Protein AF-A0A962UFN3-F1 (afdb_monomer_lite)

Sequence (88 aa):
MDKGYGSPRVESEVKDHVYLAHIRRIGAEKLADGKKTHPARRWVVERTIAWIKGFRAIRTRYFCKAQNDLAMIHLACALMVSRKMKII

Secondary structure (DSSP, 8-state):
---GGGSHHHHHHHHHTT-----PPTTTTTT-----SS-----HHHHHHHHHTTSHHHHTT--SSHHHHHHHHHHHHHHHHHHHS---

Structure (mmCIF, N/CA/C/O backbone):
data_AF-A0A962UFN3-F1
#
_entry.id   AF-A0A962UFN3-F1
#
loop_
_atom_site.group_PDB
_atom_site.id
_atom_site.type_symbol
_atom_site.label_atom_id
_atom_site.label_alt_id
_atom_site.label_comp_id
_atom_site.label_asym_id
_atom_site.label_entity_id
_atom_site.label_seq_id
_atom_site.pdbx_PDB_ins_code
_atom_site.Cartn_x
_atom_site.Cartn_y
_atom_site.Cartn_z
_atom_site.occupancy
_atom_site.B_iso_or_equiv
_atom_site.auth_seq_id
_atom_site.auth_comp_id
_atom_site.auth_asym_id
_atom_site.auth_atom_id
_atom_site.pdbx_PDB_model_num
ATOM 1 N N . MET A 1 1 ? 23.686 -2.541 -14.906 1.00 51.69 1 MET A N 1
ATOM 2 C CA . MET A 1 1 ? 24.338 -3.820 -15.244 1.00 51.69 1 MET A CA 1
ATOM 3 C C . MET A 1 1 ? 24.658 -3.762 -16.723 1.00 51.69 1 MET A C 1
ATOM 5 O O . MET A 1 1 ? 23.736 -3.571 -17.509 1.00 51.69 1 MET A O 1
ATOM 9 N N . ASP A 1 2 ? 25.941 -3.764 -17.070 1.00 63.19 2 ASP A N 1
ATOM 10 C CA . ASP A 1 2 ? 26.394 -3.580 -18.449 1.00 63.19 2 ASP A CA 1
ATOM 11 C C . ASP A 1 2 ? 26.107 -4.841 -19.283 1.00 63.19 2 ASP A C 1
ATOM 13 O O . ASP A 1 2 ? 26.292 -5.964 -18.806 1.00 63.19 2 ASP A O 1
ATOM 17 N N . LYS A 1 3 ? 25.581 -4.678 -20.502 1.00 63.12 3 LYS A N 1
ATOM 18 C CA . LYS A 1 3 ? 25.290 -5.804 -21.404 1.00 63.12 3 LYS A CA 1
ATOM 19 C C . LYS A 1 3 ? 26.578 -6.161 -22.156 1.00 63.12 3 LYS A C 1
ATOM 21 O O . LYS A 1 3 ? 26.753 -5.754 -23.300 1.00 63.12 3 LYS A O 1
ATOM 26 N N . GLY A 1 4 ? 27.439 -6.977 -21.546 1.00 69.94 4 GLY A N 1
ATOM 27 C CA . GLY A 1 4 ? 28.722 -7.419 -22.130 1.00 69.94 4 GLY A CA 1
ATOM 28 C C . GLY A 1 4 ? 28.632 -8.174 -23.473 1.00 69.94 4 GLY A C 1
ATOM 29 O O . GLY A 1 4 ? 29.645 -8.406 -24.128 1.00 69.94 4 GLY A O 1
ATOM 30 N N . TYR A 1 5 ? 27.424 -8.523 -23.924 1.00 72.50 5 TYR A N 1
ATOM 31 C CA . TYR A 1 5 ? 27.160 -9.184 -25.207 1.00 72.50 5 TYR A CA 1
ATOM 32 C C . TYR A 1 5 ? 27.161 -8.236 -26.420 1.00 72.50 5 TYR A C 1
ATOM 34 O O . TYR A 1 5 ? 27.060 -8.702 -27.547 1.00 72.50 5 TYR A O 1
ATOM 42 N N . GLY A 1 6 ? 27.261 -6.917 -26.218 1.00 73.25 6 GLY A N 1
ATOM 43 C CA . GLY A 1 6 ? 27.338 -5.928 -27.305 1.00 73.25 6 GLY A CA 1
ATOM 44 C C . GLY A 1 6 ? 28.747 -5.687 -27.860 1.00 73.25 6 GLY A C 1
ATOM 45 O O . GLY A 1 6 ? 28.971 -4.660 -28.494 1.00 73.25 6 GLY A O 1
ATOM 46 N N . SER A 1 7 ? 29.712 -6.563 -27.565 1.00 80.12 7 SER A N 1
ATOM 47 C CA . SER A 1 7 ? 31.104 -6.386 -27.989 1.00 80.12 7 SER A CA 1
ATOM 48 C C . SER A 1 7 ? 31.343 -6.894 -29.422 1.00 80.12 7 SER A C 1
ATOM 50 O O . SER A 1 7 ? 30.714 -7.873 -29.832 1.00 80.12 7 SER A O 1
ATOM 52 N N . PRO A 1 8 ? 32.292 -6.299 -30.178 1.00 81.50 8 PRO A N 1
ATOM 53 C CA . PRO A 1 8 ? 32.608 -6.723 -31.548 1.00 81.50 8 PRO A CA 1
ATOM 54 C C . PRO A 1 8 ? 32.995 -8.201 -31.667 1.00 81.50 8 PRO A C 1
ATOM 56 O O . PRO A 1 8 ? 32.679 -8.844 -32.662 1.00 81.50 8 PRO A O 1
ATOM 59 N N . ARG A 1 9 ? 33.624 -8.752 -30.621 1.00 84.50 9 ARG A N 1
ATOM 60 C CA . ARG A 1 9 ? 33.994 -10.169 -30.533 1.00 84.50 9 ARG A CA 1
ATOM 61 C C . ARG A 1 9 ? 32.775 -11.095 -30.593 1.00 84.50 9 ARG A C 1
ATOM 63 O O . ARG A 1 9 ? 32.817 -12.131 -31.242 1.00 84.50 9 ARG A O 1
ATOM 70 N N . VAL A 1 10 ? 31.696 -10.735 -29.901 1.00 83.00 10 VAL A N 1
ATOM 71 C CA . VAL A 1 10 ? 30.476 -11.554 -29.877 1.00 83.00 10 VAL A CA 1
ATOM 72 C C . VAL A 1 10 ? 29.774 -11.488 -31.235 1.00 83.00 10 VAL A C 1
ATOM 74 O O . VAL A 1 10 ? 29.246 -12.491 -31.701 1.00 83.00 10 VAL A O 1
ATOM 77 N N . GLU A 1 11 ? 29.811 -10.337 -31.912 1.00 80.81 11 GLU A N 1
ATOM 78 C CA . GLU A 1 11 ? 29.246 -10.200 -33.259 1.00 80.81 11 GLU A CA 1
ATOM 79 C C . GLU A 1 11 ? 30.003 -11.025 -34.315 1.00 80.81 11 GLU A C 1
ATOM 81 O O . GLU A 1 11 ? 29.356 -11.576 -35.208 1.00 80.81 11 GLU A O 1
ATOM 86 N N . SER A 1 12 ? 31.336 -11.128 -34.233 1.00 83.75 12 SER A N 1
ATOM 87 C CA . SER A 1 12 ? 32.116 -11.981 -35.144 1.00 83.75 12 SER A CA 1
ATOM 88 C C . SER A 1 12 ? 31.826 -13.462 -34.913 1.00 83.75 12 SER A C 1
ATOM 90 O O . SER A 1 12 ? 31.494 -14.168 -35.855 1.00 83.75 12 SER A O 1
ATOM 92 N N . GLU A 1 13 ? 31.813 -13.903 -33.656 1.00 86.19 13 GLU A N 1
ATOM 93 C CA . GLU A 1 13 ? 31.606 -15.315 -33.310 1.00 86.19 13 GLU A CA 1
ATOM 94 C C . GLU A 1 13 ? 30.206 -15.808 -33.729 1.00 86.19 13 GLU A C 1
ATOM 96 O O . GLU A 1 13 ? 30.050 -16.888 -34.294 1.00 86.19 13 GLU A O 1
ATOM 101 N N . VAL A 1 14 ? 29.172 -14.975 -33.568 1.00 86.00 14 VAL A N 1
ATOM 102 C CA . VAL A 1 14 ? 27.810 -15.294 -34.035 1.00 86.00 14 VAL A CA 1
ATOM 103 C C . VAL A 1 14 ? 27.742 -15.430 -35.565 1.00 86.00 14 VAL A C 1
ATOM 105 O O . VAL A 1 14 ? 27.027 -16.303 -36.060 1.00 86.00 14 VAL A O 1
ATOM 108 N N . LYS A 1 15 ? 28.494 -14.611 -36.315 1.00 82.62 15 LYS A N 1
ATOM 109 C CA . LYS A 1 15 ? 28.578 -14.709 -37.784 1.00 82.62 15 LYS A CA 1
ATOM 110 C C . LYS A 1 15 ? 29.337 -15.952 -38.234 1.00 82.62 15 LYS A C 1
ATOM 112 O O . LYS A 1 15 ? 28.874 -16.628 -39.148 1.00 82.62 15 LYS A O 1
ATOM 117 N N . ASP A 1 16 ? 30.452 -16.258 -37.578 1.00 88.94 16 ASP A N 1
ATOM 118 C CA . ASP A 1 16 ? 31.297 -17.414 -37.895 1.00 88.94 16 ASP A CA 1
ATOM 119 C C . ASP A 1 16 ? 30.538 -18.731 -37.692 1.00 88.94 16 ASP A C 1
ATOM 121 O O . ASP A 1 16 ? 30.690 -19.681 -38.458 1.00 88.94 16 ASP A O 1
ATOM 125 N N . HIS A 1 17 ? 29.641 -18.763 -36.707 1.00 86.19 17 HIS A N 1
ATOM 126 C CA . HIS A 1 17 ? 28.753 -19.893 -36.456 1.00 86.19 17 HIS A CA 1
ATOM 127 C C . HIS A 1 17 ? 27.444 -19.873 -37.268 1.00 86.19 17 HIS A C 1
ATOM 129 O O . HIS A 1 17 ? 26.567 -20.702 -37.027 1.00 86.19 17 HIS A O 1
ATOM 135 N N . VAL A 1 18 ? 27.295 -18.959 -38.236 1.00 85.19 18 VAL A N 1
ATOM 136 C CA . VAL A 1 18 ? 26.116 -18.846 -39.122 1.00 85.19 18 VAL A CA 1
ATOM 137 C C . VAL A 1 18 ? 24.802 -18.653 -38.342 1.00 85.19 18 VAL A C 1
ATOM 139 O O . VAL A 1 18 ? 23.714 -19.027 -38.782 1.00 85.19 18 VAL A O 1
ATOM 142 N N . TYR A 1 19 ? 24.873 -18.036 -37.163 1.00 82.25 19 TYR A N 1
ATOM 143 C CA . TYR A 1 19 ? 23.692 -17.697 -36.378 1.00 82.25 19 TYR A CA 1
ATOM 144 C C . TYR A 1 19 ? 23.170 -16.307 -36.753 1.00 82.25 19 TYR A C 1
ATOM 146 O O . TYR A 1 19 ? 23.915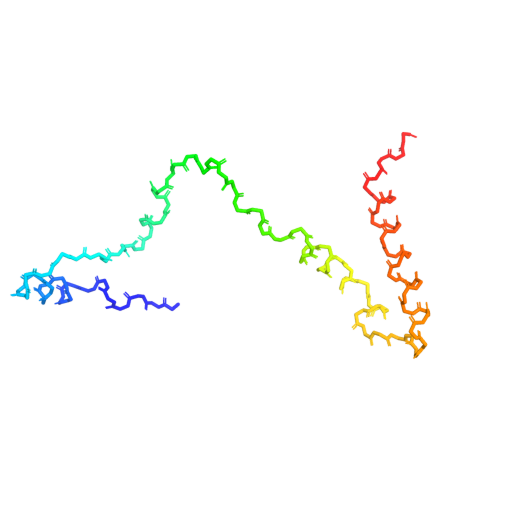 -15.351 -36.973 1.00 82.25 19 TYR A O 1
ATOM 154 N N . LEU A 1 20 ? 21.846 -16.162 -36.764 1.00 76.75 20 LEU A N 1
ATOM 155 C CA . LEU A 1 20 ? 21.198 -14.857 -36.863 1.00 76.75 20 LEU A CA 1
ATOM 156 C C . LEU A 1 20 ? 21.312 -14.134 -35.513 1.00 76.75 20 LEU A C 1
ATOM 158 O O . LEU A 1 20 ? 20.667 -14.509 -34.533 1.00 76.75 20 LEU A O 1
ATOM 162 N N . ALA A 1 21 ? 22.132 -13.083 -35.459 1.00 74.38 21 ALA A N 1
ATOM 163 C CA . ALA A 1 21 ? 22.357 -12.308 -34.243 1.00 74.38 21 ALA A CA 1
ATOM 164 C C . ALA A 1 21 ? 21.094 -11.542 -33.809 1.00 74.38 21 ALA A C 1
ATOM 166 O O . ALA A 1 21 ? 20.775 -10.486 -34.352 1.00 74.38 21 ALA A O 1
ATOM 167 N N . HIS A 1 22 ? 20.401 -12.020 -32.771 1.00 74.00 22 HIS A N 1
ATOM 168 C CA . HIS A 1 22 ? 19.300 -11.287 -32.132 1.00 74.00 22 HIS A CA 1
ATOM 169 C C . HIS A 1 22 ? 19.785 -10.438 -30.940 1.00 74.00 22 HIS A C 1
ATOM 171 O O . HIS A 1 22 ? 19.216 -10.465 -29.847 1.00 74.00 22 HIS A O 1
ATOM 177 N N . ILE A 1 23 ? 20.879 -9.693 -31.124 1.00 75.19 23 ILE A N 1
ATOM 178 C CA . ILE A 1 23 ? 21.473 -8.864 -30.066 1.00 75.19 23 ILE A CA 1
ATOM 179 C C . ILE A 1 23 ? 20.890 -7.454 -30.152 1.00 75.19 23 ILE A C 1
ATOM 181 O O . ILE A 1 23 ? 21.149 -6.696 -31.085 1.00 75.19 23 ILE A O 1
ATOM 185 N N . ARG A 1 24 ? 20.092 -7.076 -29.152 1.00 71.62 24 ARG A N 1
ATOM 186 C CA . ARG A 1 24 ? 19.469 -5.750 -29.098 1.00 71.62 24 ARG A CA 1
ATOM 187 C C . ARG A 1 24 ? 20.426 -4.732 -28.477 1.00 71.62 24 ARG A C 1
ATOM 189 O O . ARG A 1 24 ? 20.756 -4.837 -27.293 1.00 71.62 24 ARG A O 1
ATOM 196 N N . ARG A 1 25 ? 20.834 -3.726 -29.257 1.00 71.19 25 ARG A N 1
ATOM 197 C CA . ARG A 1 25 ? 21.697 -2.637 -28.770 1.00 71.19 25 ARG A CA 1
ATOM 198 C C . ARG A 1 25 ? 20.986 -1.769 -27.727 1.00 71.19 25 ARG A C 1
ATOM 200 O O . ARG A 1 25 ? 19.762 -1.623 -27.744 1.00 71.19 25 ARG A O 1
ATOM 207 N N . ILE A 1 26 ? 21.770 -1.197 -26.814 1.00 67.00 26 ILE A N 1
ATOM 208 C CA . ILE A 1 26 ? 21.294 -0.241 -25.806 1.00 67.00 26 ILE A CA 1
ATOM 209 C C . ILE A 1 26 ? 20.633 0.936 -26.541 1.00 67.00 26 ILE A C 1
ATOM 211 O O . ILE A 1 26 ? 21.230 1.503 -27.452 1.00 67.00 26 ILE A O 1
ATOM 215 N N . GLY A 1 27 ? 19.379 1.256 -26.205 1.00 62.69 27 GLY A N 1
ATOM 216 C CA . GLY A 1 27 ? 18.596 2.288 -26.898 1.00 62.69 27 GLY A CA 1
ATOM 217 C C . GLY A 1 27 ? 17.704 1.791 -28.047 1.00 62.69 27 GLY A C 1
ATOM 218 O O . GLY A 1 27 ? 16.720 2.458 -28.361 1.00 62.69 27 GLY A O 1
ATOM 219 N N . ALA A 1 28 ? 17.923 0.590 -28.600 1.00 64.06 28 ALA A N 1
ATOM 220 C CA . ALA A 1 28 ? 17.030 -0.006 -29.612 1.00 64.06 28 ALA A CA 1
ATOM 221 C C . ALA A 1 28 ? 15.678 -0.480 -29.029 1.00 64.06 28 ALA A C 1
ATOM 223 O O . ALA A 1 28 ? 14.779 -0.924 -29.745 1.00 64.06 28 ALA A O 1
ATOM 224 N N . GLU A 1 29 ? 15.511 -0.422 -27.707 1.00 58.78 29 GLU A N 1
ATOM 225 C CA . GLU A 1 29 ? 14.215 -0.582 -27.037 1.00 58.78 29 GLU A CA 1
ATOM 226 C C . GLU A 1 29 ? 13.281 0.618 -27.243 1.00 58.78 29 GLU A C 1
ATOM 228 O O . GLU A 1 29 ? 12.068 0.427 -27.259 1.00 58.78 29 GLU A O 1
ATOM 233 N N . LYS A 1 30 ? 13.834 1.818 -27.478 1.00 56.16 30 LYS A N 1
ATOM 234 C CA . LYS A 1 30 ? 13.057 3.050 -27.677 1.00 56.16 30 LYS A CA 1
ATOM 235 C C . LYS A 1 30 ? 12.430 3.153 -29.069 1.00 56.16 30 LYS A C 1
ATOM 237 O O . LYS A 1 30 ? 11.433 3.826 -29.215 1.00 56.16 30 LYS A O 1
ATOM 242 N N . LEU A 1 31 ? 12.985 2.467 -30.071 1.00 56.12 31 LEU A N 1
ATOM 243 C CA . LEU A 1 31 ? 12.523 2.521 -31.468 1.00 56.12 31 LEU A CA 1
ATOM 244 C C . LEU A 1 31 ? 11.394 1.532 -31.793 1.00 56.12 31 LEU A C 1
ATOM 246 O O . LEU A 1 31 ? 10.828 1.583 -32.880 1.00 56.12 31 LEU A O 1
ATOM 250 N N . ALA A 1 32 ? 11.035 0.638 -30.867 1.00 57.22 32 ALA A N 1
ATOM 251 C CA . ALA A 1 32 ? 9.849 -0.207 -31.010 1.00 57.22 32 ALA A CA 1
ATOM 252 C C . ALA A 1 32 ? 8.577 0.572 -30.623 1.00 57.22 32 ALA A C 1
ATOM 254 O O . ALA A 1 32 ? 7.766 0.112 -29.819 1.00 57.22 32 ALA A O 1
ATOM 255 N N . ASP A 1 33 ? 8.424 1.765 -31.195 1.00 54.91 33 ASP A N 1
ATOM 256 C CA . ASP A 1 33 ? 7.269 2.651 -31.057 1.00 54.91 33 ASP A CA 1
ATOM 257 C C . ASP A 1 33 ? 6.160 2.228 -32.031 1.00 54.91 33 ASP A C 1
ATOM 259 O O . ASP A 1 33 ? 5.692 2.973 -32.888 1.00 54.91 33 ASP A O 1
ATOM 263 N N . GLY A 1 34 ? 5.709 0.983 -31.900 1.00 62.69 34 GLY A N 1
ATOM 264 C CA . GLY A 1 34 ? 4.367 0.631 -32.344 1.00 62.69 34 GLY A CA 1
ATOM 265 C C . GLY A 1 34 ? 3.378 1.062 -31.263 1.00 62.69 34 GLY A C 1
ATOM 266 O O . GLY A 1 34 ? 3.586 0.744 -30.088 1.00 62.69 34 GLY A O 1
ATOM 267 N N . LYS A 1 35 ? 2.281 1.745 -31.627 1.00 59.56 35 LYS A N 1
ATOM 268 C CA . LYS A 1 35 ? 1.133 1.921 -30.719 1.00 59.56 35 LYS A CA 1
ATOM 269 C C . LYS A 1 35 ? 0.732 0.538 -30.205 1.00 59.56 35 LYS A C 1
ATOM 271 O O . LYS A 1 35 ? 0.195 -0.273 -30.953 1.00 59.56 35 LYS A O 1
ATOM 276 N N . LYS A 1 36 ? 1.014 0.248 -28.933 1.00 58.78 36 LYS A N 1
ATOM 277 C CA . LYS A 1 36 ? 0.613 -1.012 -28.303 1.00 58.78 36 LYS A CA 1
ATOM 278 C C . LYS A 1 36 ? -0.914 -1.037 -28.248 1.00 58.78 36 LYS A C 1
ATOM 280 O O . LYS A 1 36 ? -1.498 -0.405 -27.373 1.00 58.78 36 LYS A O 1
ATOM 285 N N . THR A 1 37 ? -1.538 -1.773 -29.169 1.00 63.78 37 THR A N 1
ATOM 286 C CA . THR A 1 37 ? -2.994 -2.010 -29.258 1.00 63.78 37 THR A CA 1
ATOM 287 C C . THR A 1 37 ? -3.604 -2.425 -27.914 1.00 63.78 37 THR A C 1
ATOM 289 O O . THR A 1 37 ? -4.737 -2.068 -27.601 1.00 63.78 37 THR A O 1
ATOM 292 N N . HIS A 1 38 ? -2.810 -3.077 -27.060 1.00 62.41 38 HIS A N 1
ATOM 293 C CA . HIS A 1 38 ? -3.115 -3.292 -25.652 1.00 62.41 38 HIS A CA 1
ATOM 294 C C . HIS A 1 38 ? -1.981 -2.732 -24.781 1.00 62.41 38 HIS A C 1
ATOM 296 O O . HIS A 1 38 ? -0.949 -3.393 -24.621 1.00 62.41 38 HIS A O 1
ATOM 302 N N . PRO A 1 39 ? -2.119 -1.524 -24.202 1.00 63.09 39 PRO A N 1
ATOM 303 C CA . PRO A 1 39 ? -1.168 -1.071 -23.199 1.00 63.09 39 PRO A CA 1
ATOM 304 C C . PRO A 1 39 ? -1.186 -2.068 -22.037 1.00 63.09 39 PRO A C 1
ATOM 306 O O . PRO A 1 39 ? -2.255 -2.472 -21.576 1.00 63.09 39 PRO A O 1
ATOM 309 N N . ALA A 1 40 ? -0.009 -2.490 -21.571 1.00 59.19 40 ALA A N 1
ATOM 310 C CA . ALA A 1 40 ? 0.102 -3.433 -20.466 1.00 59.19 40 ALA A CA 1
ATOM 311 C C . ALA A 1 40 ? -0.523 -2.821 -19.200 1.00 59.19 40 ALA A C 1
ATOM 313 O O . ALA A 1 40 ? 0.105 -2.020 -18.509 1.00 59.19 40 ALA A O 1
ATOM 314 N N . ARG A 1 41 ? -1.767 -3.202 -18.885 1.00 65.31 41 ARG A N 1
ATOM 315 C CA . ARG A 1 41 ? -2.473 -2.833 -17.649 1.00 65.31 41 ARG A CA 1
ATOM 316 C C . ARG A 1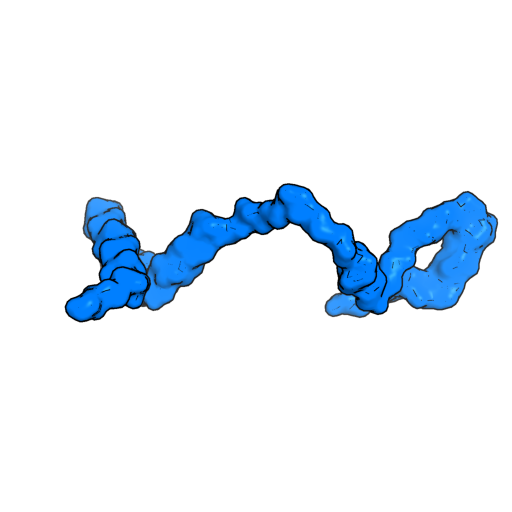 41 ? -1.972 -3.683 -16.484 1.00 65.31 41 ARG A C 1
ATOM 318 O O . ARG A 1 41 ? -2.725 -4.422 -15.863 1.00 65.31 41 ARG A O 1
ATOM 325 N N . ARG A 1 42 ? -0.677 -3.619 -16.204 1.00 61.41 42 ARG A N 1
ATOM 326 C CA . ARG A 1 42 ? -0.161 -4.031 -14.896 1.00 61.41 42 ARG A CA 1
ATOM 327 C C . ARG A 1 42 ? -0.298 -2.825 -13.959 1.00 61.41 42 ARG A C 1
ATOM 329 O O . ARG A 1 42 ? -0.511 -1.712 -14.440 1.00 61.41 42 ARG A O 1
ATOM 336 N N . TRP A 1 43 ? -0.221 -3.029 -12.650 1.00 70.25 43 TRP A N 1
ATOM 337 C CA . TRP A 1 43 ? -0.103 -1.968 -11.640 1.00 70.25 43 TRP A CA 1
ATOM 338 C C . TRP A 1 43 ? -1.352 -1.359 -10.990 1.00 70.25 43 TRP A C 1
ATOM 340 O O . TRP A 1 43 ? -1.145 -0.588 -10.066 1.00 70.25 43 TRP A O 1
ATOM 350 N N . VAL A 1 44 ? -2.619 -1.643 -11.339 1.00 72.50 44 VAL A N 1
ATOM 351 C CA . VAL A 1 44 ? -3.739 -0.974 -10.612 1.00 72.50 44 VAL A CA 1
ATOM 352 C C . VAL A 1 44 ? -3.796 -1.423 -9.148 1.00 72.50 44 VAL A C 1
ATOM 354 O O . VAL A 1 44 ? -3.725 -0.588 -8.252 1.00 72.50 44 VAL A O 1
ATOM 357 N N . VAL A 1 45 ? -3.841 -2.736 -8.900 1.00 78.44 45 VAL A N 1
ATOM 358 C CA . VAL A 1 45 ? -3.859 -3.294 -7.535 1.00 78.44 45 VAL A CA 1
ATOM 359 C C . VAL A 1 45 ? -2.560 -2.969 -6.794 1.00 78.44 45 VAL A C 1
ATOM 361 O O . VAL A 1 45 ? -2.591 -2.508 -5.656 1.00 78.44 45 VAL A O 1
ATOM 364 N N . GLU A 1 46 ? -1.412 -3.129 -7.454 1.00 86.50 46 GLU A N 1
ATOM 365 C CA . GLU A 1 46 ? -0.096 -2.850 -6.864 1.00 86.50 46 GLU A CA 1
ATOM 366 C C . GLU A 1 46 ? 0.071 -1.367 -6.503 1.00 86.50 46 GLU A C 1
ATOM 368 O O . GLU A 1 46 ? 0.625 -1.046 -5.452 1.00 86.50 46 GLU A O 1
ATOM 373 N N . ARG A 1 47 ? -0.463 -0.454 -7.324 1.00 84.31 47 ARG A N 1
ATOM 374 C CA . ARG A 1 47 ? -0.489 0.990 -7.056 1.00 84.31 47 ARG A CA 1
ATOM 375 C C . ARG A 1 47 ? -1.377 1.319 -5.864 1.00 84.31 47 ARG A C 1
ATOM 377 O O . ARG A 1 47 ? -0.954 2.095 -5.013 1.00 84.31 47 ARG A O 1
ATOM 384 N N . THR A 1 48 ? -2.557 0.709 -5.762 1.00 86.81 48 THR A N 1
ATOM 385 C CA . THR A 1 48 ? -3.431 0.885 -4.593 1.00 86.81 48 THR A CA 1
ATOM 386 C C . THR A 1 48 ? -2.740 0.401 -3.319 1.00 86.81 48 THR A C 1
ATOM 388 O O . THR A 1 48 ? -2.729 1.112 -2.316 1.00 86.81 48 THR A O 1
ATOM 391 N N . ILE A 1 49 ? -2.075 -0.758 -3.365 1.00 87.69 49 ILE A N 1
ATOM 392 C CA . ILE A 1 49 ? -1.293 -1.278 -2.234 1.00 87.69 49 ILE A CA 1
ATOM 393 C C . ILE A 1 49 ? -0.127 -0.338 -1.895 1.00 87.69 49 ILE A C 1
ATOM 395 O O . ILE A 1 49 ? 0.141 -0.100 -0.718 1.00 87.69 49 ILE A O 1
ATOM 399 N N . ALA A 1 50 ? 0.555 0.230 -2.893 1.00 89.31 50 ALA A N 1
ATOM 400 C CA . ALA A 1 50 ? 1.615 1.212 -2.669 1.00 89.31 50 ALA A CA 1
ATOM 401 C C . ALA A 1 50 ? 1.094 2.479 -1.968 1.00 89.31 50 ALA A C 1
ATOM 403 O O . ALA A 1 50 ? 1.754 2.985 -1.061 1.00 89.31 50 ALA A O 1
ATOM 404 N N . TRP A 1 51 ? -0.100 2.960 -2.325 1.00 90.94 51 TRP A N 1
ATOM 405 C CA . TRP A 1 51 ? -0.731 4.096 -1.648 1.00 90.94 51 TRP A CA 1
ATOM 406 C C . TRP A 1 51 ? -1.134 3.768 -0.208 1.00 90.94 51 TRP A C 1
ATOM 408 O O . TRP A 1 51 ? -0.848 4.548 0.700 1.00 90.94 51 TRP A O 1
ATOM 418 N N . ILE A 1 52 ? -1.711 2.586 0.029 1.00 92.69 52 ILE A N 1
ATOM 419 C CA . ILE A 1 52 ? -2.077 2.124 1.378 1.00 92.69 52 ILE A CA 1
ATOM 420 C C . ILE A 1 52 ? -0.831 1.981 2.267 1.00 92.69 52 ILE A C 1
ATOM 422 O O . ILE A 1 52 ? -0.855 2.366 3.436 1.00 92.69 52 ILE A O 1
ATOM 426 N N . LYS A 1 53 ? 0.300 1.523 1.712 1.00 90.62 53 LYS A N 1
ATOM 427 C CA . LYS A 1 53 ? 1.591 1.459 2.423 1.00 90.62 53 LYS A CA 1
ATOM 428 C C . LYS A 1 53 ? 2.124 2.831 2.869 1.00 90.62 53 LYS A C 1
ATOM 430 O O . LYS A 1 53 ? 3.013 2.868 3.720 1.00 90.62 53 LYS A O 1
ATOM 435 N N . GLY A 1 54 ? 1.599 3.941 2.342 1.00 90.88 54 GLY A N 1
ATOM 436 C CA . GLY A 1 54 ? 1.913 5.293 2.814 1.00 90.88 54 GLY A CA 1
ATOM 437 C C . GLY A 1 54 ? 1.372 5.593 4.218 1.00 90.88 54 GLY A C 1
ATOM 438 O O . GLY A 1 54 ? 1.945 6.406 4.943 1.00 90.88 54 GLY A O 1
ATOM 439 N N . PHE A 1 55 ? 0.315 4.902 4.650 1.00 92.31 55 PHE A N 1
ATOM 440 C CA . PHE A 1 55 ? -0.232 5.052 5.995 1.00 92.31 55 PHE A CA 1
ATOM 441 C C . PHE A 1 55 ? 0.595 4.230 6.987 1.00 92.31 55 PHE A C 1
ATOM 443 O O . PHE A 1 55 ? 0.509 3.000 7.027 1.00 92.31 55 PHE A O 1
ATOM 450 N N . ARG A 1 56 ? 1.390 4.913 7.823 1.00 93.00 56 ARG A N 1
ATOM 451 C CA . ARG A 1 56 ? 2.297 4.278 8.799 1.00 93.00 56 ARG A CA 1
ATOM 452 C C . ARG A 1 56 ? 1.584 3.262 9.699 1.00 93.00 56 ARG A C 1
ATOM 454 O O . ARG A 1 56 ? 2.137 2.193 9.934 1.00 93.00 56 ARG A O 1
ATOM 461 N N . ALA A 1 57 ? 0.369 3.579 10.151 1.00 91.75 57 ALA A N 1
ATOM 462 C CA . ALA A 1 57 ? -0.424 2.709 11.018 1.00 91.75 57 ALA A CA 1
ATOM 463 C C . ALA A 1 57 ? -0.704 1.333 10.379 1.00 91.75 57 ALA A C 1
ATOM 465 O O . ALA A 1 57 ? -0.515 0.306 11.027 1.00 91.75 57 ALA A O 1
ATOM 466 N N . ILE A 1 58 ? -1.074 1.326 9.093 1.00 93.62 58 ILE A N 1
ATOM 467 C CA . ILE A 1 58 ? -1.378 0.114 8.317 1.00 93.62 58 ILE A CA 1
ATOM 468 C C . ILE A 1 58 ? -0.084 -0.613 7.937 1.00 93.62 58 ILE A C 1
ATOM 470 O O . ILE A 1 58 ? 0.029 -1.821 8.118 1.00 93.62 58 ILE A O 1
ATOM 474 N N . ARG A 1 59 ? 0.938 0.117 7.463 1.00 92.94 59 ARG A N 1
ATOM 475 C CA . ARG A 1 59 ? 2.231 -0.470 7.064 1.00 92.94 59 ARG A CA 1
ATOM 476 C C . ARG A 1 59 ? 2.895 -1.239 8.203 1.00 92.94 59 ARG A C 1
ATOM 478 O O . ARG A 1 59 ? 3.427 -2.320 7.983 1.00 92.94 59 ARG A O 1
ATOM 485 N N . THR A 1 60 ? 2.900 -0.653 9.395 1.00 92.88 60 THR A N 1
ATOM 486 C CA . THR A 1 60 ? 3.498 -1.255 10.592 1.00 92.88 60 THR A CA 1
ATOM 487 C C . THR A 1 60 ? 2.548 -2.249 11.270 1.00 92.88 60 THR A C 1
ATOM 489 O O . THR A 1 60 ? 2.992 -2.977 12.147 1.00 92.88 60 THR A O 1
ATOM 492 N N . ARG A 1 61 ? 1.273 -2.321 10.849 1.00 90.81 61 ARG A N 1
ATOM 493 C CA . ARG A 1 61 ? 0.213 -3.120 11.486 1.00 90.81 61 ARG A CA 1
ATOM 494 C C . ARG A 1 61 ? 0.096 -2.828 12.984 1.00 90.81 61 ARG A C 1
ATOM 496 O O . ARG A 1 61 ? 0.212 -3.714 13.820 1.00 90.81 61 ARG A O 1
ATOM 503 N N . TYR A 1 62 ? -0.136 -1.561 13.326 1.00 93.81 62 TYR A N 1
ATOM 504 C CA . TYR A 1 62 ? -0.289 -1.138 14.726 1.00 93.81 62 TY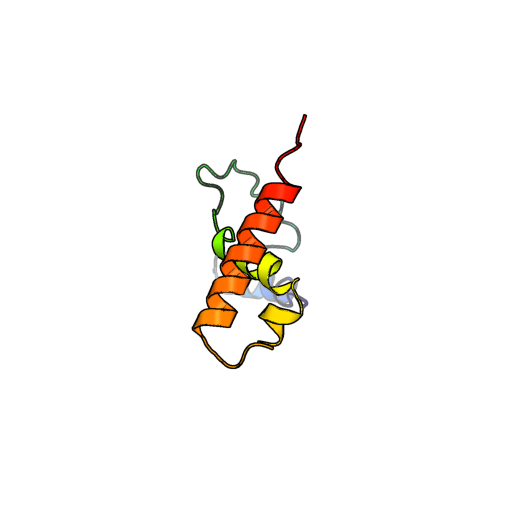R A CA 1
ATOM 505 C C . TYR A 1 62 ? -1.483 -1.798 15.438 1.00 93.81 62 TYR A C 1
ATOM 507 O O . TYR A 1 62 ? -1.510 -1.854 16.664 1.00 93.81 62 TYR A O 1
ATOM 515 N N . PHE A 1 63 ? -2.483 -2.274 14.693 1.00 93.88 63 PHE A N 1
ATOM 516 C CA . PHE A 1 63 ? -3.684 -2.876 15.260 1.00 93.88 63 PHE A CA 1
ATOM 517 C C . PHE A 1 63 ? -3.509 -4.386 15.432 1.00 93.88 63 PHE A C 1
ATOM 519 O O . PHE A 1 63 ? -3.382 -5.114 14.453 1.00 93.88 63 PHE A O 1
ATOM 526 N N . CYS A 1 64 ? -3.581 -4.872 16.673 1.00 91.69 64 CYS A N 1
ATOM 527 C CA . CYS A 1 64 ? -3.446 -6.305 16.965 1.00 91.69 64 CYS A CA 1
ATOM 528 C C . CYS A 1 64 ? -4.635 -7.146 16.470 1.00 91.69 64 CYS A C 1
ATOM 530 O O . CYS A 1 64 ? -4.482 -8.327 16.173 1.00 91.69 64 CYS A O 1
ATOM 532 N N . LYS A 1 65 ? -5.838 -6.558 16.398 1.00 95.06 65 LYS A N 1
ATOM 533 C CA . LYS A 1 65 ? -7.048 -7.248 15.924 1.00 95.06 65 LYS A CA 1
ATOM 534 C C . LYS A 1 65 ? -7.217 -7.063 14.418 1.00 95.06 65 LYS A C 1
ATOM 536 O O . LYS A 1 65 ? -7.259 -5.930 13.941 1.00 95.06 65 LYS A O 1
ATOM 541 N N . ALA A 1 66 ? -7.438 -8.163 13.697 1.00 93.31 66 ALA A N 1
ATOM 542 C CA . ALA A 1 66 ? -7.638 -8.150 12.244 1.00 93.31 66 ALA A CA 1
ATOM 5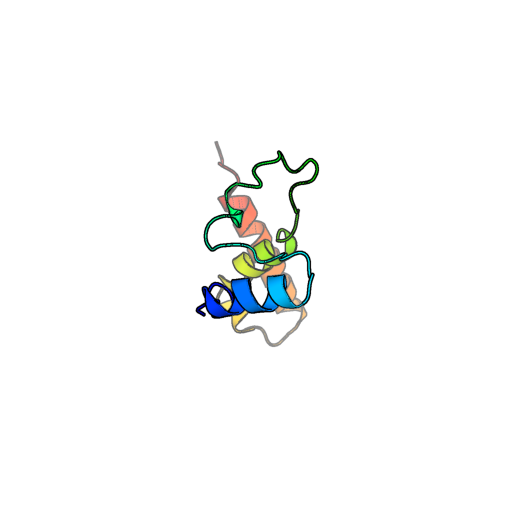43 C C . ALA A 1 66 ? -8.821 -7.268 11.801 1.00 93.31 66 ALA A C 1
ATOM 545 O O . ALA A 1 66 ? -8.746 -6.598 10.777 1.00 93.31 66 ALA A O 1
ATOM 546 N N . GLN A 1 67 ? -9.889 -7.215 12.602 1.00 96.31 67 GLN A N 1
ATOM 547 C CA . GLN A 1 67 ? -11.058 -6.362 12.351 1.00 96.31 67 GLN A CA 1
ATOM 548 C C . GLN A 1 67 ? -10.691 -4.870 12.327 1.00 96.31 67 GLN A C 1
ATOM 550 O O . GLN A 1 67 ? -11.157 -4.127 11.467 1.00 96.31 67 GLN A O 1
ATOM 555 N N . ASN A 1 68 ? -9.818 -4.444 13.242 1.00 94.69 68 ASN A N 1
ATOM 556 C CA . ASN A 1 68 ? -9.377 -3.055 13.339 1.00 94.69 68 ASN A CA 1
ATOM 557 C C . ASN A 1 68 ? -8.440 -2.694 12.179 1.00 94.69 68 ASN A C 1
ATOM 559 O O . ASN A 1 68 ? -8.550 -1.604 11.621 1.00 94.69 68 ASN A O 1
ATOM 563 N N . ASP A 1 69 ? -7.554 -3.616 11.789 1.00 92.75 69 ASP A N 1
ATOM 564 C CA . ASP A 1 69 ? -6.675 -3.439 10.626 1.00 92.75 69 ASP A CA 1
ATOM 565 C C . ASP A 1 69 ? -7.501 -3.307 9.332 1.00 92.75 69 ASP A C 1
ATOM 567 O O . ASP A 1 69 ? -7.291 -2.382 8.545 1.00 92.75 69 ASP A O 1
ATOM 571 N N . LEU A 1 70 ? -8.530 -4.148 9.160 1.00 94.75 70 LEU A N 1
ATOM 572 C CA . LEU A 1 70 ? -9.459 -4.072 8.027 1.00 94.75 70 LEU A CA 1
ATOM 573 C C . LEU A 1 70 ? -10.235 -2.746 7.995 1.00 94.75 70 LEU A C 1
ATOM 575 O O . LEU A 1 70 ? -10.325 -2.109 6.944 1.00 94.75 70 LEU A O 1
ATOM 579 N N . ALA A 1 71 ? -10.756 -2.298 9.141 1.00 95.88 71 ALA A N 1
ATOM 580 C CA . ALA A 1 71 ? -11.435 -1.007 9.244 1.00 95.88 71 ALA A CA 1
ATOM 581 C C . ALA A 1 71 ? -10.509 0.155 8.843 1.00 95.88 71 ALA A C 1
ATOM 583 O O . ALA A 1 71 ? -10.931 1.074 8.138 1.00 95.88 71 ALA A O 1
ATOM 584 N N . MET A 1 72 ? -9.229 0.090 9.222 1.00 95.56 72 MET A N 1
ATOM 585 C CA . MET A 1 72 ? -8.246 1.109 8.859 1.00 95.56 72 MET A CA 1
ATOM 586 C C . MET A 1 72 ? -7.931 1.115 7.360 1.00 95.56 72 MET A C 1
ATOM 588 O O . MET A 1 72 ? -7.772 2.183 6.768 1.00 95.56 72 MET A O 1
ATOM 592 N N . ILE A 1 73 ? -7.888 -0.059 6.724 1.00 94.81 73 ILE A N 1
ATOM 593 C CA . ILE A 1 73 ? -7.750 -0.175 5.266 1.00 94.81 73 ILE A CA 1
ATOM 594 C C . ILE A 1 73 ? -8.942 0.488 4.563 1.00 94.81 73 ILE A C 1
ATOM 596 O O . ILE A 1 73 ? -8.739 1.280 3.640 1.00 94.81 73 ILE A O 1
ATOM 600 N N . HIS A 1 74 ? -10.173 0.230 5.016 1.00 95.31 74 HIS A N 1
ATOM 601 C CA . HIS A 1 74 ? -11.366 0.881 4.462 1.00 95.31 74 HIS A CA 1
ATOM 602 C C . HIS A 1 74 ? -11.331 2.404 4.647 1.00 95.31 74 HIS A C 1
ATOM 604 O O . HIS A 1 74 ? -11.612 3.144 3.700 1.00 95.31 74 HIS A O 1
ATOM 610 N N . LEU A 1 75 ? -10.916 2.882 5.824 1.00 95.19 75 LEU A N 1
ATOM 611 C CA . LEU A 1 75 ? -10.754 4.311 6.088 1.00 95.19 75 LEU A CA 1
ATOM 612 C C . LEU A 1 75 ? -9.700 4.946 5.168 1.00 95.19 75 LEU A C 1
ATOM 614 O O . LEU A 1 75 ? -9.945 6.006 4.593 1.00 95.19 75 LEU A O 1
ATOM 618 N N . ALA A 1 76 ? -8.551 4.295 4.968 1.00 95.00 76 ALA A N 1
ATOM 619 C CA . ALA A 1 76 ? -7.520 4.770 4.047 1.00 95.00 76 ALA A CA 1
ATOM 620 C C . ALA A 1 76 ? -8.044 4.879 2.606 1.00 95.00 76 ALA A C 1
ATOM 622 O O . ALA A 1 76 ? -7.772 5.873 1.930 1.00 95.00 76 ALA A O 1
ATOM 623 N N . CYS A 1 77 ? -8.837 3.906 2.148 1.00 93.56 77 CYS A N 1
ATOM 624 C CA . CYS A 1 77 ? -9.508 3.971 0.849 1.00 93.56 77 CYS A CA 1
ATOM 625 C C . CYS A 1 77 ? -10.463 5.169 0.748 1.00 93.56 77 CYS A C 1
ATOM 627 O O . CYS A 1 77 ? -10.374 5.928 -0.219 1.00 93.56 77 CYS A O 1
ATOM 629 N N . ALA A 1 78 ? -11.310 5.390 1.757 1.00 94.88 78 ALA A N 1
ATOM 630 C CA . ALA A 1 78 ? -12.217 6.536 1.796 1.00 94.88 78 ALA A CA 1
ATOM 631 C C . ALA A 1 78 ? -11.460 7.877 1.757 1.00 94.88 78 ALA A C 1
ATOM 633 O O . ALA A 1 78 ? -11.828 8.768 0.995 1.00 94.88 78 ALA A O 1
ATOM 634 N N . LEU A 1 79 ? -10.355 7.996 2.503 1.00 92.88 79 LEU A N 1
ATOM 635 C CA . LEU A 1 79 ? -9.496 9.186 2.502 1.00 92.88 79 LEU A CA 1
ATOM 636 C C . LEU A 1 79 ? -8.808 9.423 1.151 1.00 92.88 79 LEU A C 1
ATOM 638 O O . LEU A 1 79 ? -8.639 10.564 0.728 1.00 92.88 79 LEU A O 1
ATOM 642 N N . MET A 1 80 ? -8.378 8.367 0.458 1.00 91.69 80 MET A N 1
ATOM 643 C CA . MET A 1 80 ? -7.805 8.513 -0.884 1.00 91.69 80 MET A CA 1
ATOM 644 C C . MET A 1 80 ? -8.843 9.040 -1.877 1.00 91.69 80 MET A C 1
ATOM 646 O O . MET A 1 80 ? -8.529 9.930 -2.670 1.00 91.69 80 MET A O 1
ATOM 650 N N . VAL A 1 81 ? -10.072 8.518 -1.817 1.00 92.00 81 VAL A N 1
ATOM 651 C CA . VAL A 1 81 ? -11.181 8.975 -2.665 1.00 92.00 81 VAL A CA 1
ATOM 652 C C . VAL A 1 81 ? -11.560 10.414 -2.324 1.00 92.00 81 VAL A C 1
ATOM 654 O O . VAL A 1 81 ? -11.631 11.235 -3.234 1.00 92.00 81 VAL A O 1
ATOM 657 N N . SER A 1 82 ? -11.712 10.763 -1.044 1.00 92.31 82 SER A N 1
ATOM 658 C CA . SER A 1 82 ? -12.080 12.126 -0.637 1.00 92.31 82 SER A CA 1
ATOM 659 C C . SER A 1 82 ? -11.046 13.169 -1.062 1.00 92.31 82 SER A C 1
ATOM 661 O O . SER A 1 82 ? -11.416 14.254 -1.487 1.00 92.31 82 SER A O 1
ATOM 663 N N . ARG A 1 83 ? -9.750 12.830 -1.046 1.00 89.62 83 ARG A N 1
ATOM 664 C CA . ARG A 1 83 ? -8.671 13.710 -1.539 1.00 89.62 83 ARG A CA 1
ATOM 665 C C . ARG A 1 83 ? -8.660 13.858 -3.059 1.00 89.62 83 ARG A C 1
ATOM 667 O O . ARG A 1 83 ? -8.092 14.817 -3.575 1.00 89.62 83 ARG A O 1
ATOM 674 N N . LYS A 1 84 ? -9.204 12.877 -3.783 1.00 86.75 84 LYS A N 1
ATOM 675 C CA . LYS A 1 84 ? -9.321 12.901 -5.247 1.00 86.75 84 LYS A CA 1
ATOM 676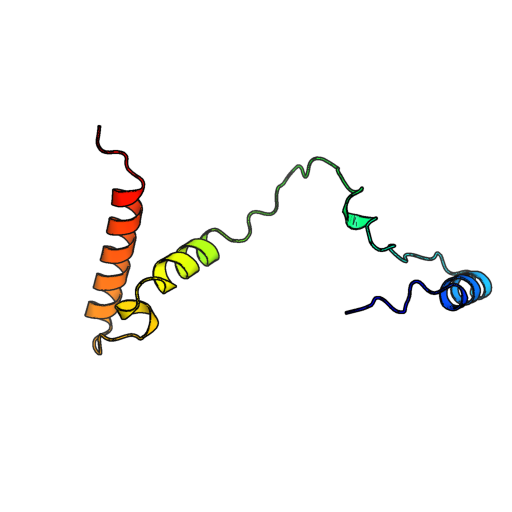 C C . LYS A 1 84 ? -10.578 13.618 -5.711 1.00 86.75 84 LYS A C 1
ATOM 678 O O . LYS A 1 84 ? -10.545 14.244 -6.768 1.00 86.75 84 LYS A O 1
ATOM 683 N N . MET A 1 85 ? -11.656 13.532 -4.940 1.00 88.75 85 MET A N 1
ATOM 684 C CA . MET A 1 85 ? -12.849 14.322 -5.187 1.00 88.75 85 MET A CA 1
ATOM 685 C C . MET A 1 85 ? -12.534 15.785 -4.874 1.00 88.75 85 MET A C 1
ATOM 687 O O . MET A 1 85 ? -12.316 16.157 -3.726 1.00 88.75 85 MET A O 1
ATOM 691 N N . LYS A 1 86 ? -12.492 16.628 -5.910 1.00 65.31 86 LYS A N 1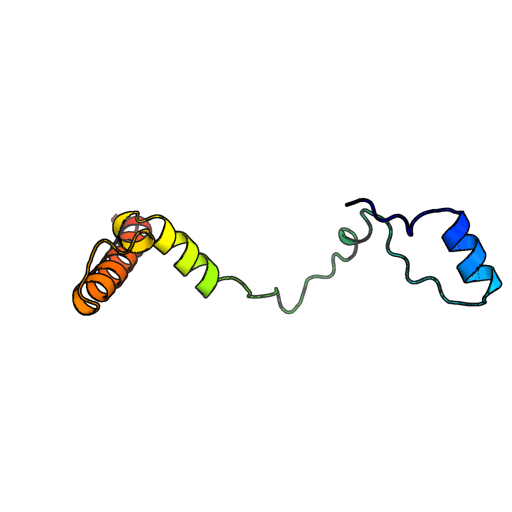
ATOM 692 C CA . LYS A 1 86 ? -12.625 18.071 -5.714 1.00 65.31 86 LYS A CA 1
ATOM 693 C C . LYS A 1 86 ? -14.050 18.302 -5.229 1.00 65.31 86 LYS A C 1
ATOM 695 O O . LYS A 1 86 ? -14.985 18.157 -6.010 1.00 65.31 86 LYS A O 1
ATOM 700 N N . ILE A 1 87 ? -14.206 18.590 -3.946 1.00 66.38 87 ILE A N 1
ATOM 701 C CA . ILE A 1 87 ? -15.431 19.214 -3.457 1.00 66.38 87 ILE A CA 1
ATOM 702 C C . ILE A 1 87 ? -15.452 20.601 -4.115 1.00 66.38 87 ILE A C 1
ATOM 704 O O . ILE A 1 87 ? -14.453 21.318 -4.036 1.00 66.38 87 ILE A O 1
ATOM 708 N N . ILE A 1 88 ? -16.512 20.865 -4.884 1.00 52.69 88 ILE A N 1
ATOM 709 C CA . ILE A 1 88 ? -16.799 22.159 -5.523 1.00 52.69 88 ILE A CA 1
ATOM 710 C C . ILE A 1 88 ? -16.947 23.222 -4.438 1.00 52.69 88 ILE A C 1
ATOM 712 O O . ILE A 1 88 ? -17.591 22.901 -3.414 1.00 52.69 88 ILE A O 1
#

Foldseek 3Di:
DDPPCPDPVNVVVCVVVVHDDPDQDDPNVVVPPDPPPDDPPDDPVVVLVVQLCVPPCLVVVVDPDPVVSVVVSVVSVVVVVVVVDDPD

pLDDT: mean 80.16, std 13.54, range [51.69, 96.31]

Radius of gyration: 24.5 Å; chains: 1; bounding box: 51×42×56 Å